Protein AF-A0A0F8W9Q0-F1 (afdb_monomer_lite)

Sequence (58 aa):
LVGSFEPAWISLFERRGVVIERGFVGAQFTEGKQTIRGSMRAALTVFRPAAFATVTGI

Secondary structure (DSSP, 8-state):
-EE---TTTEEEEEEEEEEEEEE--GGGGTTT--EEEEEEEEEEEES-GGGEE-----

Radius of gyration: 19.36 Å; chains: 1; bounding box: 44×24×45 Å

Structure (mmCIF, N/CA/C/O backbone):
data_AF-A0A0F8W9Q0-F1
#
_entry.id   AF-A0A0F8W9Q0-F1
#
loop_
_atom_site.group_PDB
_atom_site.id
_atom_site.type_symbol
_atom_site.label_atom_id
_atom_site.label_alt_id
_atom_site.label_comp_id
_atom_site.label_asym_id
_atom_site.label_entity_id
_atom_site.label_seq_id
_atom_site.pdbx_PDB_ins_code
_atom_site.Cartn_x
_atom_site.Cartn_y
_atom_site.Cartn_z
_atom_site.occupancy
_atom_site.B_iso_or_equiv
_atom_site.auth_seq_id
_atom_site.auth_comp_id
_atom_site.auth_asym_id
_atom_site.auth_atom_id
_atom_site.pdbx_PDB_model_num
ATOM 1 N N . LEU A 1 1 ? 14.927 10.887 -6.481 1.00 84.25 1 LEU A N 1
ATOM 2 C CA . LEU A 1 1 ? 14.766 9.760 -7.424 1.00 84.25 1 LEU A CA 1
ATOM 3 C C . LEU A 1 1 ? 14.269 10.341 -8.737 1.00 84.25 1 LEU A C 1
ATOM 5 O O . LEU A 1 1 ? 13.246 11.011 -8.724 1.00 84.25 1 LEU A O 1
ATOM 9 N N . VAL A 1 2 ? 15.008 10.155 -9.822 1.00 91.12 2 VAL A N 1
ATOM 10 C CA . VAL A 1 2 ? 14.658 10.637 -11.165 1.00 91.12 2 VAL A CA 1
ATOM 11 C C . VAL A 1 2 ? 14.742 9.447 -12.115 1.00 91.12 2 VAL A C 1
ATOM 13 O O . VAL A 1 2 ? 15.602 8.589 -11.936 1.00 91.12 2 VAL A O 1
ATOM 16 N N . GLY A 1 3 ? 13.843 9.356 -13.088 1.00 92.94 3 GLY A N 1
ATOM 17 C CA . GLY A 1 3 ? 13.796 8.237 -14.023 1.00 92.94 3 GLY A CA 1
ATOM 18 C C . GLY A 1 3 ? 12.526 8.232 -14.865 1.00 92.94 3 GLY A C 1
ATOM 19 O O . GLY A 1 3 ? 11.731 9.169 -14.801 1.00 92.94 3 GLY A O 1
ATOM 20 N N . SER A 1 4 ? 12.336 7.173 -15.649 1.00 92.56 4 SER A N 1
ATOM 21 C CA . SER A 1 4 ? 11.133 6.987 -16.467 1.00 92.56 4 SER A CA 1
ATOM 22 C C . SER A 1 4 ? 10.086 6.153 -15.725 1.00 92.56 4 SER A C 1
ATOM 24 O O . SER A 1 4 ? 10.334 4.993 -15.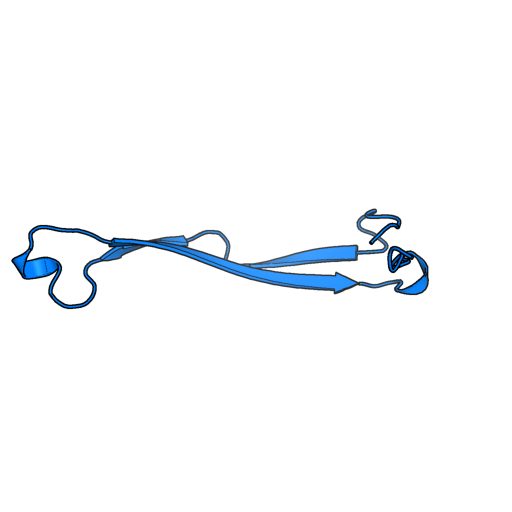407 1.00 92.56 4 SER A O 1
ATOM 26 N N . PHE A 1 5 ? 8.908 6.735 -15.483 1.00 94.00 5 PHE A N 1
ATOM 27 C CA . PHE A 1 5 ? 7.772 6.085 -14.811 1.00 94.00 5 PHE A CA 1
ATOM 28 C C . PHE A 1 5 ? 6.774 5.430 -15.781 1.00 94.00 5 PHE A C 1
ATOM 30 O O . PHE A 1 5 ? 5.632 5.167 -15.414 1.00 94.00 5 PHE A O 1
ATOM 37 N N . GLU A 1 6 ? 7.194 5.175 -17.021 1.00 94.88 6 GLU A N 1
ATOM 38 C CA . GLU A 1 6 ? 6.380 4.436 -17.987 1.00 94.88 6 GLU A CA 1
ATOM 39 C C . GLU A 1 6 ? 6.048 3.031 -17.433 1.00 94.88 6 GLU A C 1
ATOM 41 O O . GLU A 1 6 ? 6.949 2.389 -16.872 1.00 94.88 6 GLU A O 1
ATOM 46 N N . PRO A 1 7 ? 4.818 2.504 -17.621 1.00 92.44 7 PRO A N 1
ATOM 47 C CA . PRO A 1 7 ? 4.406 1.193 -17.107 1.00 92.44 7 PRO A CA 1
ATOM 48 C C . PRO A 1 7 ? 5.350 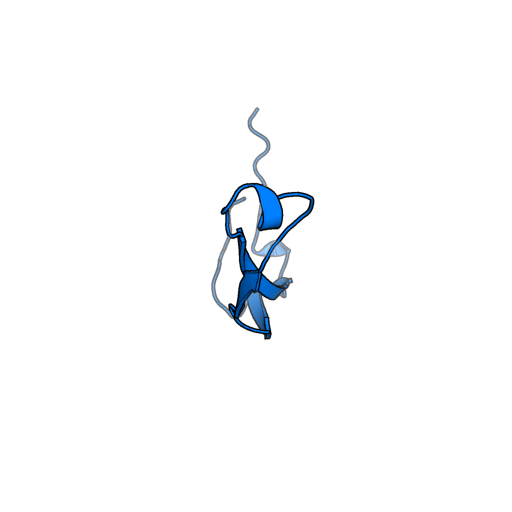0.035 -17.461 1.00 92.44 7 PRO A C 1
ATOM 50 O O . PRO A 1 7 ? 5.488 -0.913 -16.687 1.00 92.44 7 PRO A O 1
ATOM 53 N N . ALA A 1 8 ? 6.052 0.130 -18.595 1.00 92.00 8 ALA A N 1
ATOM 54 C CA . ALA A 1 8 ? 7.056 -0.844 -19.022 1.00 92.00 8 ALA A CA 1
ATOM 55 C C . ALA A 1 8 ? 8.285 -0.936 -18.089 1.00 92.00 8 ALA A C 1
ATOM 57 O O . ALA A 1 8 ? 8.959 -1.965 -18.062 1.00 92.00 8 ALA A O 1
ATOM 58 N N . TRP A 1 9 ? 8.599 0.112 -17.318 1.00 93.50 9 TRP A N 1
ATOM 59 C CA . TRP A 1 9 ? 9.777 0.172 -16.438 1.00 93.50 9 TRP A CA 1
ATOM 60 C C . TRP A 1 9 ? 9.432 0.025 -14.963 1.00 93.50 9 TRP A C 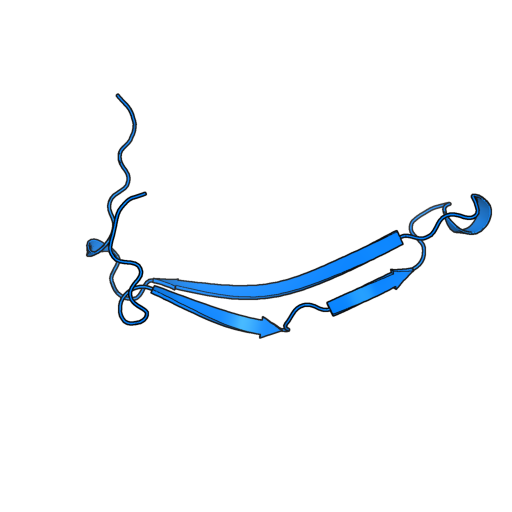1
ATOM 62 O O . TRP A 1 9 ? 10.237 -0.512 -14.195 1.00 93.50 9 TRP A O 1
ATOM 72 N N . ILE A 1 10 ? 8.241 0.477 -14.578 1.00 96.44 10 ILE A N 1
ATOM 73 C CA . ILE A 1 10 ? 7.719 0.391 -13.220 1.00 96.44 10 ILE A CA 1
ATOM 74 C C . ILE A 1 10 ? 6.195 0.291 -13.266 1.00 96.44 10 ILE A C 1
ATOM 76 O O . ILE A 1 10 ? 5.546 1.025 -14.001 1.00 96.44 10 ILE A O 1
ATOM 80 N N . SER A 1 11 ? 5.609 -0.607 -12.479 1.00 96.31 11 SER A N 1
ATOM 81 C CA . SER A 1 11 ? 4.152 -0.735 -12.381 1.00 96.31 11 SER A CA 1
ATOM 82 C C . SER A 1 11 ? 3.712 -1.016 -10.951 1.00 96.31 11 SER A C 1
ATOM 84 O O . SER A 1 11 ? 4.359 -1.768 -10.216 1.00 96.31 11 SER A O 1
ATOM 86 N N . LEU A 1 12 ? 2.591 -0.405 -10.564 1.00 95.06 12 LEU A N 1
ATOM 87 C CA . LEU A 1 12 ? 1.912 -0.680 -9.305 1.00 95.06 12 LEU A CA 1
ATOM 88 C C . LEU A 1 12 ? 0.858 -1.764 -9.534 1.00 95.06 12 LEU A C 1
ATOM 90 O O . LEU A 1 12 ? -0.095 -1.564 -10.282 1.00 95.06 12 LEU A O 1
ATOM 94 N N . PHE A 1 13 ? 1.011 -2.890 -8.850 1.00 95.38 13 PHE A N 1
ATOM 95 C CA . PHE A 1 13 ? 0.045 -3.978 -8.868 1.00 95.38 13 PHE A CA 1
ATOM 96 C C . PHE A 1 13 ? -0.802 -3.949 -7.607 1.00 95.38 13 PHE A C 1
ATOM 98 O O . PHE A 1 13 ? -0.303 -4.099 -6.489 1.00 95.38 13 PHE A O 1
ATOM 105 N N . GLU A 1 14 ? -2.104 -3.779 -7.786 1.00 95.81 14 GLU A N 1
ATOM 106 C CA . GLU A 1 14 ? -3.062 -3.817 -6.695 1.00 95.81 14 GLU A CA 1
ATOM 107 C C . GLU A 1 14 ? -3.443 -5.267 -6.365 1.00 95.81 14 GLU A C 1
ATOM 109 O O . GLU A 1 14 ? -3.894 -6.021 -7.222 1.00 95.81 14 GLU A O 1
ATOM 114 N N . ARG A 1 15 ? -3.271 -5.668 -5.100 1.00 94.69 15 ARG A N 1
ATOM 115 C CA . ARG A 1 15 ? -3.764 -6.956 -4.579 1.00 94.69 15 ARG A CA 1
ATOM 116 C C . ARG A 1 15 ? -5.132 -6.807 -3.919 1.00 94.69 15 ARG A C 1
ATOM 118 O O . ARG A 1 15 ? -5.940 -7.730 -3.956 1.00 94.69 15 ARG A O 1
ATOM 125 N N . ARG A 1 16 ? -5.347 -5.687 -3.230 1.00 93.81 16 ARG A N 1
ATOM 126 C CA . ARG A 1 16 ? -6.618 -5.303 -2.616 1.00 93.81 16 ARG A CA 1
ATOM 127 C C . ARG A 1 16 ? -6.733 -3.788 -2.668 1.00 93.81 16 ARG A C 1
ATOM 129 O O . ARG A 1 16 ? -5.854 -3.110 -2.129 1.00 93.81 16 ARG A O 1
ATOM 136 N N . GLY A 1 17 ? -7.823 -3.301 -3.242 1.00 93.56 17 GLY A N 1
ATOM 137 C CA . GLY A 1 17 ? -8.116 -1.878 -3.318 1.00 93.56 17 GLY A CA 1
ATOM 138 C C . GLY A 1 17 ? -8.342 -1.222 -1.976 1.00 93.56 17 GLY A C 1
ATOM 139 O O . GLY A 1 17 ? -8.135 -1.811 -0.908 1.00 93.56 17 GLY A O 1
ATOM 140 N N . VAL A 1 18 ? -8.756 0.035 -2.048 1.00 94.19 18 VAL A N 1
ATOM 141 C CA . VAL A 1 18 ? -9.049 0.826 -0.861 1.00 94.19 18 VAL A CA 1
ATOM 142 C C . VAL A 1 18 ? -10.310 0.279 -0.197 1.00 94.19 18 VAL A C 1
ATOM 144 O O . VAL A 1 18 ? -11.389 0.272 -0.781 1.00 94.19 18 VAL A O 1
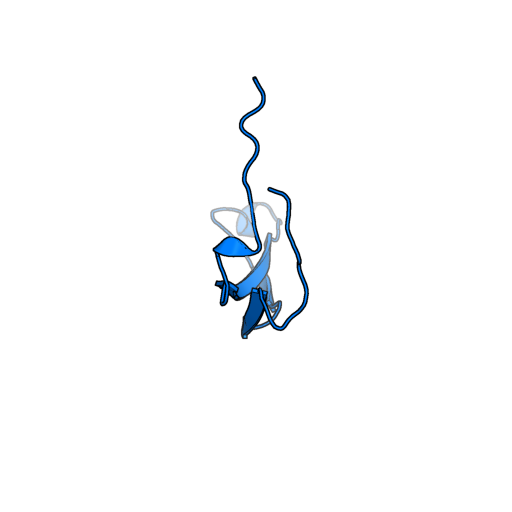ATOM 147 N N . VAL A 1 19 ? -10.165 -0.170 1.046 1.00 95.56 19 VAL A N 1
ATOM 148 C CA . VAL A 1 19 ? -11.262 -0.602 1.912 1.00 95.56 19 VAL A CA 1
ATOM 149 C C . VAL A 1 19 ? -11.377 0.390 3.056 1.00 95.56 19 VAL A C 1
ATOM 151 O O . VAL A 1 19 ? -10.395 0.630 3.765 1.00 95.56 19 VAL A O 1
ATOM 154 N N . ILE A 1 20 ? -12.575 0.945 3.229 1.00 94.44 20 ILE A N 1
ATOM 155 C CA . ILE A 1 20 ? -12.927 1.808 4.354 1.00 94.44 20 ILE A CA 1
ATOM 156 C C . ILE A 1 20 ? -13.728 0.988 5.361 1.00 94.44 20 ILE A C 1
ATOM 158 O O . ILE A 1 20 ? -14.763 0.415 5.031 1.00 94.44 20 ILE A O 1
ATOM 162 N N . GLU A 1 21 ? -13.257 0.949 6.597 1.00 92.94 21 GLU A N 1
ATOM 163 C CA . GLU A 1 21 ? -13.892 0.238 7.700 1.00 92.94 21 GLU A CA 1
ATOM 164 C C . GLU A 1 21 ? -14.199 1.218 8.829 1.00 92.94 21 GLU A C 1
ATOM 166 O O . GLU A 1 21 ? -13.409 2.118 9.117 1.00 92.94 21 GLU A O 1
ATOM 171 N N . ARG A 1 22 ? -15.336 1.029 9.496 1.00 93.31 22 ARG A N 1
ATOM 172 C CA . ARG A 1 22 ? -15.724 1.811 10.672 1.00 93.31 22 ARG A CA 1
ATOM 173 C C . ARG A 1 22 ? -15.724 0.911 11.897 1.00 93.31 22 ARG A C 1
ATOM 175 O O . ARG A 1 22 ? -16.309 -0.168 11.858 1.00 93.31 22 ARG A O 1
ATOM 182 N N . GLY A 1 23 ? -15.122 1.367 12.987 1.00 91.50 23 GLY A N 1
ATOM 183 C CA . GLY A 1 23 ? -15.065 0.600 14.226 1.00 91.50 23 GLY A CA 1
ATOM 184 C C . GLY A 1 23 ? -14.691 1.435 15.442 1.00 91.50 23 GLY A C 1
ATOM 185 O O . GLY A 1 23 ? -14.693 2.666 15.408 1.00 91.50 23 GLY A O 1
ATOM 186 N N . PHE A 1 24 ? -14.360 0.734 16.520 1.00 90.81 24 PHE A N 1
ATOM 187 C CA . PHE A 1 24 ? -13.884 1.305 17.774 1.00 90.81 24 PHE A CA 1
ATOM 188 C C . PHE A 1 24 ? -12.493 0.749 18.077 1.00 90.81 24 PHE A C 1
ATOM 190 O O . PHE A 1 24 ? -12.212 -0.417 17.800 1.00 90.81 24 PHE A O 1
ATOM 197 N N . VAL A 1 25 ? -11.626 1.577 18.649 1.00 90.81 25 VAL A N 1
ATOM 198 C CA . VAL A 1 25 ? -10.281 1.198 19.098 1.00 90.81 25 VAL A CA 1
ATOM 199 C C . VAL A 1 25 ? -10.128 1.605 20.564 1.00 90.81 25 VAL A C 1
ATOM 201 O O . VAL A 1 25 ? -10.432 2.740 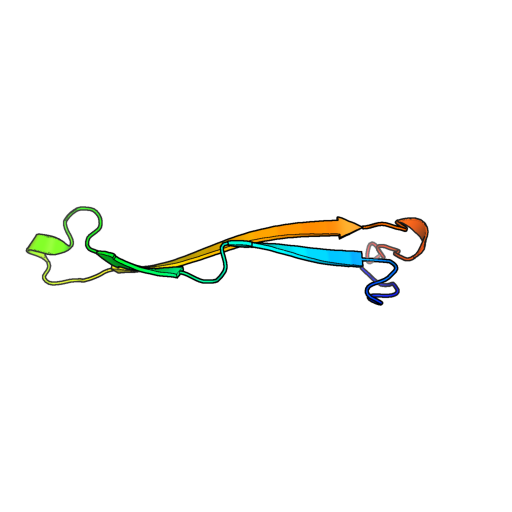20.921 1.00 90.81 25 VAL A O 1
ATOM 204 N N . GLY A 1 26 ? -9.663 0.701 21.430 1.00 90.88 26 GLY A N 1
ATOM 205 C CA . GLY A 1 26 ? -9.482 0.990 22.861 1.00 90.88 26 GLY A CA 1
ATOM 206 C C . GLY A 1 26 ? -10.787 1.400 23.563 1.00 90.88 26 GLY A C 1
ATOM 207 O O . GLY A 1 26 ? -11.814 0.749 23.390 1.00 90.88 26 GLY A O 1
ATOM 208 N N . ALA A 1 27 ? -10.756 2.495 24.334 1.00 92.25 27 ALA A N 1
ATOM 209 C CA . ALA A 1 27 ? -11.896 3.012 25.108 1.00 92.25 27 ALA A CA 1
ATOM 210 C C . ALA A 1 27 ? -12.881 3.885 24.296 1.00 92.25 27 ALA A C 1
ATOM 212 O O . ALA A 1 27 ? -13.789 4.504 24.848 1.00 92.25 27 ALA A O 1
ATOM 213 N N . GLN A 1 28 ? -12.745 3.943 22.968 1.00 90.81 28 GLN A N 1
ATOM 214 C CA . GLN A 1 28 ? -13.555 4.834 22.127 1.00 90.81 28 GLN A CA 1
ATOM 215 C C . GLN A 1 28 ? -15.061 4.577 22.202 1.00 90.81 28 GLN A C 1
ATOM 217 O O . GLN A 1 28 ? -15.843 5.509 22.025 1.00 90.81 28 GLN A O 1
ATOM 222 N N . PHE A 1 29 ? -15.467 3.339 22.488 1.00 88.25 29 PHE A N 1
ATOM 223 C CA . PHE A 1 29 ? -16.876 3.003 22.668 1.00 88.25 29 PHE A CA 1
ATOM 224 C C . PHE A 1 29 ? -17.499 3.781 23.837 1.00 88.25 29 PHE A C 1
ATOM 226 O O . PHE A 1 29 ? -18.569 4.362 23.689 1.00 88.25 29 PHE A O 1
ATOM 233 N N . THR A 1 30 ? -16.799 3.860 24.972 1.00 92.88 30 THR A N 1
ATOM 234 C CA . THR A 1 30 ? -17.261 4.605 26.154 1.00 92.88 30 THR A CA 1
ATOM 235 C C . THR A 1 30 ? -17.101 6.116 26.003 1.00 92.88 30 THR A C 1
ATOM 237 O O . THR A 1 30 ? -17.832 6.874 26.629 1.00 92.88 30 THR A O 1
ATOM 240 N N . G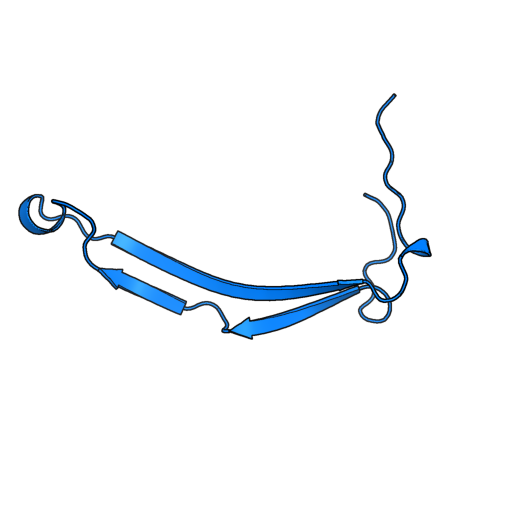LU A 1 31 ? -16.182 6.568 25.148 1.00 93.12 31 GLU A N 1
ATOM 241 C CA . GLU A 1 31 ? -15.959 7.991 24.854 1.00 93.12 31 GLU A CA 1
ATOM 242 C C . GLU A 1 31 ? -16.890 8.553 23.762 1.00 93.12 31 GLU A C 1
ATOM 244 O O . GLU A 1 31 ? -16.782 9.729 23.415 1.00 93.12 31 GLU A O 1
ATOM 249 N N . GLY A 1 32 ? -17.770 7.732 23.175 1.00 91.56 32 GLY A N 1
ATOM 250 C CA . GLY A 1 32 ? -18.663 8.152 22.088 1.00 91.56 32 GLY A CA 1
ATOM 251 C C . GLY A 1 32 ? -17.944 8.481 20.772 1.00 91.56 32 GLY A C 1
ATOM 252 O O . GLY A 1 32 ? -18.485 9.203 19.935 1.00 91.56 32 GLY A O 1
ATOM 253 N N . LYS A 1 33 ? -16.722 7.971 20.572 1.00 93.50 33 LYS A N 1
ATOM 254 C CA . LYS A 1 33 ? -15.897 8.210 19.376 1.00 93.50 33 LYS A CA 1
ATOM 255 C C . LYS A 1 33 ? -15.964 7.027 18.415 1.00 93.50 33 LYS A C 1
ATOM 257 O O . LYS A 1 33 ? -16.155 5.893 18.835 1.00 93.50 33 LYS A O 1
ATOM 262 N N . GLN A 1 34 ? -15.733 7.271 17.125 1.00 91.31 34 GLN A N 1
ATOM 263 C CA . GLN A 1 34 ? -15.583 6.221 16.112 1.00 91.31 34 GLN A CA 1
ATOM 264 C C . GLN A 1 34 ? -14.283 6.395 15.332 1.00 91.31 34 GLN A C 1
ATOM 266 O O . GLN A 1 34 ? -13.906 7.510 14.978 1.00 91.31 34 GLN A O 1
ATOM 271 N N . THR A 1 35 ? -13.620 5.279 15.033 1.00 94.38 35 THR A N 1
ATOM 272 C CA . THR A 1 35 ? -12.461 5.241 14.139 1.00 94.38 35 THR A CA 1
ATOM 273 C C . THR A 1 35 ? -12.896 4.803 12.749 1.00 94.38 35 THR A C 1
ATOM 275 O O . THR A 1 35 ? -13.586 3.794 12.585 1.00 94.38 35 THR A O 1
ATOM 278 N N . ILE A 1 36 ? -12.445 5.545 11.741 1.00 95.00 36 ILE A N 1
ATOM 279 C CA . ILE A 1 36 ? -12.550 5.175 10.331 1.00 95.00 36 ILE A CA 1
ATOM 280 C C . ILE A 1 36 ? -11.154 4.762 9.869 1.00 95.00 36 ILE A C 1
ATOM 282 O O . ILE A 1 36 ? -10.211 5.548 9.954 1.00 95.00 36 ILE A O 1
ATOM 286 N N . ARG A 1 37 ? -11.010 3.524 9.394 1.00 93.75 37 ARG A N 1
ATOM 287 C CA . ARG A 1 37 ? -9.754 2.977 8.882 1.00 93.75 37 ARG A CA 1
ATOM 288 C C . ARG A 1 37 ? -9.836 2.807 7.373 1.00 93.75 37 ARG A C 1
ATOM 290 O O . ARG A 1 37 ? -10.642 2.023 6.888 1.00 93.75 37 ARG A O 1
ATOM 297 N N . GLY A 1 38 ? -8.955 3.489 6.648 1.00 95.50 38 GLY A N 1
ATOM 298 C CA . GLY A 1 38 ? -8.681 3.204 5.241 1.00 95.50 38 GLY A CA 1
ATOM 299 C C . GLY A 1 38 ? -7.496 2.253 5.108 1.00 95.50 38 GLY A C 1
ATOM 300 O O . GLY A 1 38 ? -6.466 2.457 5.747 1.00 95.50 38 GLY A O 1
ATOM 301 N N . SER A 1 39 ? -7.623 1.202 4.301 1.00 95.44 39 SER A N 1
ATOM 302 C CA . SER A 1 39 ? -6.518 0.276 4.034 1.00 95.44 39 SER A CA 1
ATOM 303 C C . SER A 1 39 ? -6.470 -0.148 2.570 1.00 95.44 39 SER A C 1
ATOM 305 O O . SER A 1 39 ? -7.507 -0.314 1.944 1.00 95.44 39 SER A O 1
ATOM 307 N N . MET A 1 40 ? -5.270 -0.384 2.039 1.00 96.88 40 MET A N 1
ATOM 308 C CA . MET A 1 40 ? -5.047 -0.958 0.706 1.00 96.88 40 MET A CA 1
ATOM 309 C C . MET A 1 40 ? -3.862 -1.925 0.743 1.00 96.88 40 MET A C 1
ATOM 311 O O . MET A 1 40 ? -3.053 -1.889 1.672 1.00 96.88 40 MET A O 1
ATOM 315 N N . ARG A 1 41 ? -3.757 -2.808 -0.251 1.00 96.81 41 ARG A N 1
ATOM 316 C CA . ARG A 1 41 ? -2.588 -3.676 -0.438 1.00 96.81 41 ARG A CA 1
ATOM 317 C C . ARG A 1 41 ? -2.162 -3.639 -1.896 1.00 96.81 41 ARG A C 1
ATOM 319 O O . ARG A 1 41 ? -2.891 -4.116 -2.761 1.00 96.81 41 ARG A O 1
ATOM 326 N N . ALA A 1 42 ? -0.958 -3.147 -2.140 1.00 96.75 42 ALA A N 1
ATOM 327 C CA . ALA A 1 42 ? -0.344 -3.117 -3.457 1.00 96.75 42 ALA A CA 1
ATOM 328 C C . ALA A 1 42 ? 1.141 -3.492 -3.365 1.00 96.75 42 ALA A C 1
ATOM 330 O O . ALA A 1 42 ? 1.733 -3.443 -2.285 1.00 96.75 42 ALA A O 1
ATOM 331 N N . ALA A 1 43 ? 1.720 -3.876 -4.497 1.00 96.25 43 ALA A N 1
ATOM 332 C CA . ALA A 1 43 ? 3.148 -4.087 -4.678 1.00 96.25 43 ALA A CA 1
ATOM 333 C C . ALA A 1 43 ? 3.636 -3.196 -5.823 1.00 96.25 43 ALA A C 1
ATOM 335 O O . ALA A 1 43 ? 3.012 -3.149 -6.881 1.00 96.25 43 ALA A O 1
ATOM 336 N N . LEU A 1 44 ? 4.742 -2.486 -5.611 1.00 95.19 44 LEU A N 1
ATOM 337 C CA . LEU A 1 44 ? 5.388 -1.681 -6.641 1.00 95.19 44 LEU A CA 1
ATOM 338 C C . LEU A 1 44 ? 6.565 -2.472 -7.205 1.00 95.19 44 LEU A C 1
ATOM 340 O O . LEU A 1 44 ? 7.513 -2.771 -6.479 1.00 95.19 44 LEU A O 1
ATOM 344 N N . THR A 1 45 ? 6.499 -2.821 -8.485 1.00 95.88 45 THR A N 1
ATOM 345 C CA . THR A 1 45 ? 7.531 -3.621 -9.147 1.00 95.88 45 THR A CA 1
ATOM 346 C C . THR A 1 45 ? 8.312 -2.756 -10.120 1.00 95.88 45 THR A C 1
ATOM 348 O O . THR A 1 45 ? 7.730 -2.086 -10.970 1.00 95.88 45 THR A O 1
ATOM 351 N N . VAL A 1 46 ? 9.640 -2.797 -10.006 1.00 95.38 46 VAL A N 1
ATOM 352 C CA . VAL A 1 46 ? 10.569 -2.137 -10.927 1.00 95.38 46 VAL A CA 1
ATOM 353 C C . VAL A 1 46 ? 11.145 -3.194 -11.863 1.00 95.38 46 VAL A C 1
ATOM 355 O O . VAL A 1 46 ? 11.870 -4.081 -11.420 1.00 95.38 46 VAL A O 1
ATOM 358 N N . PHE A 1 47 ? 10.828 -3.102 -13.154 1.00 95.06 47 PHE A N 1
ATOM 359 C CA . PHE A 1 47 ? 11.297 -4.045 -14.174 1.00 95.06 47 PHE A CA 1
ATOM 360 C C . PHE A 1 47 ? 12.678 -3.679 -14.714 1.00 95.06 47 PHE A C 1
ATOM 362 O O . PHE A 1 47 ? 13.465 -4.557 -15.062 1.00 95.06 47 PHE A O 1
ATOM 369 N N . ARG A 1 48 ? 12.993 -2.378 -14.773 1.00 94.88 48 ARG A N 1
ATOM 370 C CA . ARG A 1 48 ? 14.275 -1.874 -15.279 1.00 94.88 48 ARG A CA 1
ATOM 371 C C . ARG A 1 48 ? 14.906 -0.881 -14.297 1.00 94.88 48 ARG A C 1
ATOM 373 O O . ARG A 1 48 ? 14.696 0.322 -14.434 1.00 94.88 48 ARG A O 1
ATOM 380 N N . PRO A 1 49 ? 15.735 -1.350 -13.346 1.00 92.44 49 PRO A N 1
ATOM 381 C CA . PRO A 1 49 ? 16.356 -0.482 -12.342 1.00 92.44 49 PRO A CA 1
ATOM 382 C C . PRO A 1 49 ? 17.234 0.625 -12.936 1.00 92.44 49 PRO A C 1
ATOM 384 O O . PRO A 1 49 ? 17.209 1.751 -12.456 1.00 92.44 49 PRO A O 1
ATOM 387 N N . ALA A 1 50 ? 17.945 0.341 -14.034 1.00 93.38 50 ALA A N 1
ATOM 388 C CA . ALA A 1 50 ? 18.802 1.313 -14.720 1.00 93.38 50 ALA A CA 1
ATOM 389 C C . ALA A 1 50 ? 18.040 2.499 -15.352 1.00 93.38 50 ALA A C 1
ATOM 391 O O . ALA A 1 50 ? 18.665 3.451 -15.805 1.00 93.38 50 ALA A O 1
ATOM 392 N N . ALA A 1 51 ? 16.702 2.454 -15.403 1.00 91.75 51 ALA A N 1
ATOM 393 C CA . ALA A 1 51 ? 15.880 3.592 -15.814 1.00 91.75 51 ALA A CA 1
ATOM 394 C C . ALA A 1 51 ? 15.734 4.660 -14.711 1.00 91.75 51 ALA A C 1
ATOM 396 O O . ALA A 1 51 ? 15.095 5.684 -14.954 1.00 91.75 51 ALA A O 1
ATOM 397 N N . PHE A 1 52 ? 16.304 4.429 -13.521 1.00 93.69 52 PHE A N 1
ATOM 398 C CA . PHE A 1 52 ? 16.214 5.310 -12.362 1.00 93.69 52 PHE A CA 1
ATOM 399 C C . PHE A 1 52 ? 17.593 5.643 -11.791 1.00 93.69 52 PHE A C 1
ATOM 401 O O . PHE A 1 52 ? 18.494 4.808 -11.750 1.00 93.69 52 PHE A O 1
ATOM 408 N N . ALA A 1 53 ? 17.727 6.865 -11.285 1.00 92.75 53 ALA A N 1
ATOM 409 C CA . ALA A 1 53 ? 18.880 7.339 -10.539 1.00 92.75 53 ALA A CA 1
ATOM 410 C C . ALA A 1 53 ? 18.425 8.069 -9.267 1.00 92.75 53 ALA A C 1
ATOM 412 O O . ALA A 1 53 ? 17.426 8.799 -9.249 1.00 92.75 53 ALA A O 1
ATOM 413 N N . THR A 1 54 ? 19.181 7.898 -8.187 1.00 94.31 54 THR A N 1
ATOM 414 C CA . THR A 1 54 ? 18.996 8.661 -6.950 1.00 94.31 54 THR A CA 1
ATOM 415 C C . THR A 1 54 ? 20.122 9.671 -6.847 1.00 94.31 54 THR A C 1
ATOM 417 O O . THR A 1 54 ? 21.280 9.293 -6.726 1.00 94.31 54 THR A O 1
ATOM 420 N N . VAL A 1 55 ? 19.779 10.955 -6.892 1.00 88.69 55 VAL A N 1
ATOM 421 C CA . VAL A 1 55 ? 20.730 12.030 -6.609 1.00 88.69 55 VAL A CA 1
ATOM 422 C C . VAL A 1 55 ? 20.786 12.201 -5.096 1.00 88.69 55 VAL A C 1
ATOM 424 O O . VAL A 1 55 ? 19.778 12.538 -4.474 1.00 88.69 55 VAL A O 1
ATOM 427 N N . THR A 1 56 ? 21.941 11.921 -4.499 1.00 88.44 56 THR A N 1
ATOM 428 C CA . THR A 1 56 ? 22.239 12.294 -3.115 1.00 88.44 56 THR A CA 1
ATOM 429 C C . THR A 1 56 ? 22.686 13.749 -3.137 1.00 88.44 56 THR A C 1
ATOM 431 O O . THR A 1 56 ? 23.709 14.042 -3.744 1.00 88.44 56 THR A O 1
ATOM 434 N N . GLY A 1 57 ? 21.885 14.651 -2.568 1.00 78.00 57 GLY A N 1
ATOM 435 C CA . GLY A 1 57 ? 22.132 16.095 -2.602 1.00 78.00 57 GLY A CA 1
ATOM 436 C C . GLY A 1 57 ? 23.349 16.503 -1.773 1.00 78.00 57 GLY A C 1
ATOM 437 O O . GLY A 1 57 ? 23.190 16.931 -0.632 1.00 78.00 57 GLY A O 1
ATOM 438 N N . ILE A 1 58 ? 24.533 16.353 -2.364 1.00 58.75 58 ILE A N 1
ATOM 439 C CA . ILE A 1 58 ? 25.702 17.201 -2.131 1.00 58.75 58 ILE A CA 1
ATOM 440 C C . ILE A 1 58 ? 25.921 18.056 -3.378 1.00 58.75 58 ILE A C 1
ATOM 442 O O . ILE A 1 58 ? 25.633 17.544 -4.486 1.00 58.75 58 ILE A O 1
#

pLDDT: mean 92.52, std 5.44, range [58.75, 96.88]

Organism: NCBI:txid412755

Foldseek 3Di:
DDFDPPCVFKDKAWPFDWDWDKDDDDCCVVVVHIDIDIDTDIDIDGPHPVRDDDDDDD